Protein AF-A0A1D3UVS5-F1 (afdb_monomer_lite)

Organism: Tannerella forsythia (NCBI:txid28112)

Sequence (83 aa):
MIQYMKQYLDYAHHAFRLHLAIRMADIKQKAYNRQYFVMPIEISNGKGKLVSVSRKEAVKLRRMKWLPKNFNTLEMEQDAVSR

Secondary structure (DSSP, 8-state):
-HHHHHHHHHHHHHHHHHHHHHHHHHHHHHHHTT-EEEEEEE-TTS-EEEEEEEHHHHHHHHHTTSS-TT--TTHHHHHHH--

Structure (mmCIF, N/CA/C/O backbone):
data_AF-A0A1D3UVS5-F1
#
_entry.id   AF-A0A1D3UVS5-F1
#
loop_
_atom_site.group_PDB
_atom_site.id
_atom_site.type_symbol
_atom_site.label_atom_id
_atom_site.label_alt_id
_atom_site.label_comp_id
_atom_site.label_asym_id
_atom_site.label_entity_id
_atom_site.label_seq_id
_atom_site.pdbx_PDB_ins_code
_atom_site.Cartn_x
_atom_site.Cartn_y
_atom_site.Cartn_z
_atom_site.occupancy
_atom_site.B_iso_or_equiv
_atom_site.auth_seq_id
_atom_site.auth_comp_id
_atom_site.auth_asym_id
_atom_site.auth_atom_id
_atom_site.pdbx_PDB_model_num
ATOM 1 N N . MET A 1 1 ? 25.556 0.016 -33.384 1.00 61.38 1 MET A N 1
ATOM 2 C CA . MET A 1 1 ? 25.301 1.004 -32.304 1.00 61.38 1 MET A CA 1
ATOM 3 C C . MET A 1 1 ? 23.810 1.227 -32.060 1.00 61.38 1 MET A C 1
ATOM 5 O O . MET A 1 1 ? 23.338 0.856 -30.997 1.00 61.38 1 MET A O 1
ATOM 9 N N . ILE A 1 2 ? 23.044 1.730 -33.036 1.00 74.12 2 ILE A N 1
ATOM 10 C CA . ILE A 1 2 ? 21.608 2.047 -32.856 1.00 74.12 2 ILE A CA 1
ATOM 11 C C . ILE A 1 2 ? 20.763 0.813 -32.484 1.00 74.12 2 ILE A C 1
ATOM 13 O O . ILE A 1 2 ? 19.893 0.890 -31.622 1.00 74.12 2 ILE A O 1
ATOM 17 N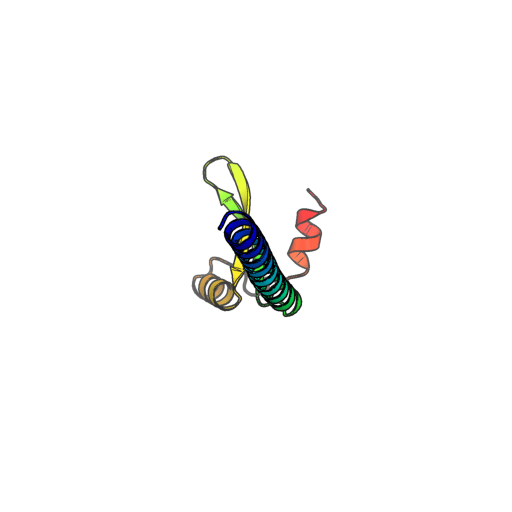 N . GLN A 1 3 ? 21.043 -0.345 -33.087 1.00 79.00 3 GLN A N 1
ATOM 18 C CA . GLN A 1 3 ? 20.310 -1.588 -32.813 1.00 79.00 3 GLN A CA 1
ATOM 19 C C . GLN A 1 3 ? 20.545 -2.119 -31.387 1.00 79.00 3 GLN A C 1
ATOM 21 O O . GLN A 1 3 ? 19.601 -2.564 -30.740 1.00 79.00 3 GLN A O 1
ATOM 26 N N . TYR A 1 4 ? 21.768 -1.978 -30.864 1.00 79.19 4 TYR A N 1
ATOM 27 C CA . TYR A 1 4 ? 22.099 -2.342 -29.482 1.00 79.19 4 TYR A CA 1
ATOM 28 C C . TYR A 1 4 ? 21.449 -1.394 -28.464 1.00 79.19 4 TYR A C 1
ATOM 30 O O . TYR A 1 4 ? 20.980 -1.847 -27.425 1.00 79.19 4 TYR A O 1
ATOM 38 N N . MET A 1 5 ? 21.340 -0.094 -28.775 1.00 83.06 5 MET A N 1
ATOM 39 C CA . MET A 1 5 ? 20.612 0.851 -27.914 1.00 83.06 5 MET A CA 1
ATOM 40 C C . MET A 1 5 ? 19.111 0.554 -27.855 1.00 83.06 5 MET A C 1
ATOM 42 O O . MET A 1 5 ? 18.518 0.657 -26.784 1.00 83.06 5 MET A O 1
ATOM 46 N N . LYS A 1 6 ? 18.496 0.154 -28.977 1.00 85.31 6 LYS A N 1
ATOM 47 C CA . LYS A 1 6 ? 17.082 -0.253 -28.998 1.00 85.31 6 LYS A CA 1
ATOM 48 C C . LYS A 1 6 ? 16.839 -1.487 -28.131 1.00 85.31 6 LYS A C 1
ATOM 50 O O . LYS A 1 6 ? 15.971 -1.453 -27.270 1.00 85.31 6 LYS A O 1
ATOM 55 N N . GLN A 1 7 ? 17.668 -2.522 -28.284 1.00 88.69 7 GLN A N 1
ATOM 56 C CA . GLN A 1 7 ? 17.583 -3.720 -27.445 1.00 88.69 7 GLN A CA 1
ATOM 57 C C . GLN A 1 7 ? 17.760 -3.394 -25.959 1.00 88.69 7 GLN A C 1
ATOM 59 O O . GLN A 1 7 ? 17.000 -3.884 -25.131 1.00 88.69 7 GLN A O 1
ATOM 64 N N . TYR A 1 8 ? 18.721 -2.534 -25.612 1.00 91.06 8 TYR A N 1
ATOM 65 C CA . TYR A 1 8 ? 18.921 -2.101 -24.229 1.00 91.06 8 TYR A CA 1
ATOM 66 C C . TYR A 1 8 ? 17.673 -1.423 -23.639 1.00 91.06 8 TYR A C 1
ATOM 68 O O . TYR A 1 8 ? 17.264 -1.750 -22.526 1.00 91.06 8 TYR A O 1
ATOM 76 N N . LEU A 1 9 ? 17.041 -0.517 -24.391 1.00 88.38 9 LEU A N 1
ATOM 77 C CA . LEU A 1 9 ? 15.808 0.155 -23.968 1.00 88.38 9 LEU A CA 1
ATOM 78 C C . LEU A 1 9 ? 14.645 -0.828 -23.786 1.00 88.38 9 LEU A C 1
ATOM 80 O O . LEU A 1 9 ? 13.919 -0.733 -22.797 1.00 88.38 9 LEU A O 1
ATOM 84 N N . ASP A 1 10 ? 14.500 -1.799 -24.686 1.00 91.50 10 ASP A N 1
ATOM 85 C CA . ASP A 1 10 ? 13.452 -2.819 -24.586 1.00 91.50 10 ASP A CA 1
ATOM 86 C C . ASP A 1 10 ? 13.643 -3.708 -23.350 1.00 91.50 10 ASP A C 1
ATOM 88 O O . ASP A 1 10 ? 12.692 -3.945 -22.597 1.00 91.50 10 ASP A O 1
ATOM 92 N N . TYR A 1 11 ? 14.877 -4.136 -23.069 1.00 92.25 11 TYR A N 1
ATOM 93 C CA . TYR A 1 11 ? 15.185 -4.893 -21.855 1.00 92.25 11 TYR A CA 1
ATOM 94 C C . TYR A 1 11 ? 14.961 -4.068 -20.583 1.00 92.25 11 TYR A C 1
ATOM 96 O O . TYR A 1 11 ? 14.400 -4.585 -19.614 1.00 92.25 11 TYR A O 1
ATOM 104 N N . ALA A 1 12 ? 15.321 -2.782 -20.583 1.00 88.50 12 ALA A N 1
ATOM 105 C CA . ALA A 1 12 ? 15.074 -1.887 -19.454 1.00 88.50 12 ALA A CA 1
ATOM 106 C C . ALA A 1 12 ? 13.569 -1.702 -19.188 1.00 88.50 12 ALA A C 1
ATOM 108 O O . ALA A 1 12 ? 13.122 -1.790 -18.040 1.00 88.50 12 ALA A O 1
ATOM 109 N N . HIS A 1 13 ? 12.762 -1.523 -20.238 1.00 91.88 13 HIS A N 1
ATOM 110 C CA . HIS A 1 13 ? 11.305 -1.455 -20.118 1.00 91.88 13 HIS A CA 1
ATOM 111 C C . HIS A 1 13 ? 10.704 -2.757 -19.588 1.00 91.88 13 HIS A C 1
ATOM 113 O O . HIS A 1 13 ? 9.825 -2.721 -18.722 1.00 91.88 13 HIS A O 1
ATOM 119 N N . HIS A 1 14 ? 11.174 -3.910 -20.066 1.00 90.75 14 HIS A N 1
ATOM 120 C CA . HIS A 1 14 ? 10.712 -5.198 -19.561 1.00 90.75 14 HIS A CA 1
ATOM 121 C C . HIS A 1 14 ? 11.067 -5.403 -18.091 1.00 90.75 14 HIS A C 1
ATOM 123 O O . HIS A 1 14 ? 10.189 -5.785 -17.317 1.00 90.75 14 HIS A O 1
ATOM 129 N N . ALA A 1 15 ? 12.293 -5.079 -17.679 1.00 91.12 15 ALA A N 1
ATOM 130 C CA . ALA A 1 15 ? 12.712 -5.158 -16.283 1.00 91.12 15 ALA A CA 1
ATOM 131 C C . ALA A 1 15 ? 11.854 -4.258 -15.377 1.00 91.12 15 ALA A C 1
ATOM 133 O O . ALA A 1 15 ? 11.404 -4.697 -14.317 1.00 91.12 15 ALA A O 1
ATOM 134 N N . PHE A 1 16 ? 11.551 -3.033 -15.819 1.00 91.50 16 PHE A N 1
ATOM 135 C CA . PHE A 1 16 ? 10.670 -2.122 -15.087 1.00 91.50 16 PHE A CA 1
ATOM 136 C C . PHE A 1 16 ? 9.252 -2.689 -14.930 1.00 91.50 16 PHE A C 1
ATOM 138 O O . PHE A 1 16 ? 8.706 -2.702 -13.825 1.00 91.50 16 PHE A O 1
ATOM 145 N N . ARG A 1 17 ? 8.666 -3.219 -16.013 1.00 90.62 17 ARG A N 1
ATOM 146 C CA . ARG A 1 17 ? 7.341 -3.862 -15.978 1.00 90.62 17 ARG A CA 1
ATOM 147 C C . ARG A 1 17 ? 7.316 -5.053 -15.024 1.00 90.62 17 ARG A C 1
ATOM 149 O O . ARG A 1 17 ? 6.370 -5.188 -14.252 1.00 90.62 17 ARG A O 1
ATOM 156 N N . LEU A 1 18 ? 8.356 -5.886 -15.046 1.00 91.19 18 LEU A N 1
ATOM 157 C CA . LEU A 1 18 ? 8.470 -7.058 -14.178 1.00 91.19 18 LEU A CA 1
ATOM 158 C C . LEU A 1 18 ? 8.594 -6.653 -12.705 1.00 91.19 18 LEU A C 1
ATOM 160 O O . LEU A 1 18 ? 7.894 -7.195 -11.853 1.00 91.19 18 LEU A O 1
ATOM 164 N N . HIS A 1 19 ? 9.415 -5.643 -12.408 1.00 92.19 19 HIS A N 1
ATOM 165 C CA . HIS A 1 19 ? 9.543 -5.086 -11.062 1.00 92.19 19 HIS A CA 1
ATOM 166 C C . HIS A 1 19 ? 8.202 -4.562 -10.533 1.00 92.19 19 HIS A C 1
ATOM 168 O O . HIS A 1 19 ? 7.828 -4.818 -9.385 1.00 92.19 19 HIS A O 1
ATOM 174 N N . LEU A 1 20 ? 7.456 -3.854 -11.381 1.00 91.44 20 LEU A N 1
ATOM 175 C CA . LEU A 1 20 ? 6.151 -3.305 -11.032 1.00 91.44 20 LEU A CA 1
ATOM 176 C C . LEU A 1 20 ? 5.123 -4.424 -10.803 1.00 91.44 20 LEU A C 1
ATOM 178 O O . LEU A 1 20 ? 4.408 -4.391 -9.802 1.00 91.44 20 LEU A O 1
ATOM 182 N N . ALA A 1 21 ? 5.111 -5.455 -11.652 1.00 84.69 21 ALA A N 1
ATOM 183 C CA . ALA A 1 21 ? 4.254 -6.628 -11.490 1.00 84.69 21 ALA A CA 1
ATOM 184 C C . ALA A 1 21 ? 4.523 -7.372 -10.171 1.00 84.69 21 ALA A C 1
ATOM 186 O O . ALA A 1 21 ? 3.575 -7.703 -9.460 1.00 84.69 21 ALA A O 1
ATOM 187 N N . ILE A 1 22 ? 5.795 -7.564 -9.798 1.00 84.62 22 ILE A N 1
ATOM 188 C CA . ILE A 1 22 ? 6.181 -8.177 -8.517 1.00 84.62 22 ILE A CA 1
ATOM 189 C C . ILE A 1 22 ? 5.661 -7.344 -7.342 1.00 84.62 22 ILE A C 1
ATOM 191 O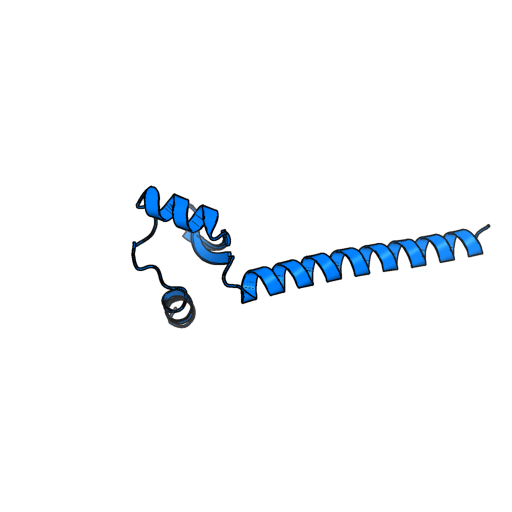 O . ILE A 1 22 ? 5.036 -7.890 -6.434 1.00 84.62 22 ILE A O 1
ATOM 195 N N . ARG A 1 23 ? 5.849 -6.017 -7.367 1.00 81.38 23 ARG A N 1
ATOM 196 C CA . ARG A 1 23 ? 5.321 -5.139 -6.309 1.00 81.38 23 ARG A CA 1
ATOM 197 C C . ARG A 1 23 ? 3.802 -5.204 -6.212 1.00 81.38 23 ARG A C 1
ATOM 199 O O . ARG A 1 23 ? 3.269 -5.258 -5.109 1.00 81.38 23 ARG A O 1
ATOM 206 N N . MET A 1 24 ? 3.098 -5.205 -7.342 1.00 75.44 24 MET A N 1
ATOM 207 C CA . MET A 1 24 ? 1.639 -5.320 -7.345 1.00 75.44 24 MET A CA 1
ATOM 208 C C . MET A 1 24 ? 1.177 -6.675 -6.805 1.00 75.44 24 MET A C 1
ATOM 210 O O . MET A 1 24 ? 0.207 -6.719 -6.053 1.00 75.44 24 MET A O 1
ATOM 214 N N . ALA A 1 25 ? 1.860 -7.766 -7.153 1.00 72.25 25 ALA A N 1
ATOM 215 C CA . ALA A 1 25 ? 1.566 -9.094 -6.625 1.00 72.25 25 ALA A CA 1
ATOM 216 C C . ALA A 1 25 ? 1.775 -9.156 -5.105 1.00 72.25 25 ALA A C 1
ATOM 218 O O . ALA A 1 25 ? 0.898 -9.648 -4.400 1.00 72.25 25 ALA A O 1
ATOM 219 N N . ASP A 1 26 ? 2.865 -8.580 -4.593 1.00 75.44 26 ASP A N 1
ATOM 220 C CA . ASP A 1 26 ? 3.136 -8.485 -3.155 1.00 75.44 26 ASP A CA 1
ATOM 221 C C . ASP A 1 26 ? 2.067 -7.641 -2.436 1.00 75.44 26 ASP A C 1
ATOM 223 O O . ASP A 1 26 ? 1.521 -8.065 -1.421 1.00 75.44 26 ASP A O 1
ATOM 227 N N . ILE A 1 27 ? 1.659 -6.496 -3.002 1.00 75.81 27 ILE A N 1
ATOM 228 C CA . ILE A 1 27 ? 0.544 -5.686 -2.474 1.00 75.81 27 ILE A CA 1
ATOM 229 C C . ILE A 1 27 ? -0.764 -6.490 -2.454 1.00 75.81 27 ILE A C 1
ATOM 231 O O . ILE A 1 27 ? -1.485 -6.455 -1.456 1.00 75.81 27 ILE A O 1
ATOM 235 N N . LYS A 1 28 ? -1.071 -7.241 -3.520 1.00 71.06 28 LYS A N 1
ATOM 236 C CA . LYS A 1 28 ? -2.267 -8.095 -3.586 1.00 71.06 28 LYS A CA 1
ATOM 237 C C . LYS A 1 28 ? -2.219 -9.221 -2.557 1.00 71.06 28 LYS A C 1
ATOM 239 O O . LYS A 1 28 ? -3.213 -9.440 -1.874 1.00 71.06 28 LYS A O 1
ATOM 244 N N . GLN A 1 29 ? -1.083 -9.899 -2.401 1.00 65.31 29 GLN A N 1
ATOM 245 C CA . GLN A 1 29 ? -0.901 -10.942 -1.385 1.00 65.31 29 GLN A CA 1
ATOM 246 C C . GLN A 1 29 ? -1.038 -10.373 0.028 1.00 65.31 29 GLN A C 1
ATOM 248 O O . GLN A 1 29 ? -1.710 -10.951 0.877 1.00 65.31 29 GLN A O 1
ATOM 253 N N . LYS A 1 30 ? -0.460 -9.200 0.276 1.00 68.12 30 LYS A N 1
ATOM 254 C CA . LYS A 1 30 ? -0.584 -8.457 1.530 1.00 68.12 30 LYS A CA 1
ATOM 255 C C . LYS A 1 30 ? -2.027 -8.051 1.843 1.00 68.12 30 LYS A C 1
ATOM 257 O O . LYS A 1 30 ? -2.463 -8.191 2.987 1.00 68.12 30 LYS A O 1
ATOM 262 N N . ALA A 1 31 ? -2.772 -7.581 0.844 1.00 65.19 31 ALA A N 1
ATOM 263 C CA . ALA A 1 31 ? -4.195 -7.274 0.972 1.00 65.19 31 ALA A CA 1
ATOM 264 C C . ALA A 1 31 ? -5.026 -8.543 1.235 1.00 65.19 31 ALA A C 1
ATOM 266 O O . ALA A 1 31 ? -5.802 -8.572 2.188 1.00 65.19 31 ALA A O 1
ATOM 267 N N . TYR A 1 32 ? -4.800 -9.615 0.465 1.00 64.62 32 TYR A N 1
ATOM 268 C CA . TYR A 1 32 ? -5.478 -10.909 0.620 1.00 64.62 32 TYR A CA 1
ATOM 269 C C . TYR A 1 32 ? -5.244 -11.521 2.008 1.00 64.62 32 TYR A C 1
ATOM 271 O O . TYR A 1 32 ? -6.173 -11.981 2.665 1.00 64.62 32 TYR A O 1
ATOM 279 N N . ASN A 1 33 ? -4.018 -11.415 2.523 1.00 66.44 33 ASN A N 1
ATOM 280 C CA . ASN A 1 33 ? -3.645 -11.872 3.861 1.00 66.44 33 ASN A CA 1
ATOM 281 C C . ASN A 1 33 ? -4.151 -10.954 4.995 1.00 66.44 33 ASN A C 1
ATOM 283 O O . ASN A 1 33 ? -3.695 -11.086 6.135 1.00 66.44 33 ASN A O 1
ATOM 287 N N . ARG A 1 34 ? -5.056 -10.002 4.709 1.00 63.50 34 ARG A N 1
ATOM 288 C CA . ARG A 1 34 ? -5.611 -9.020 5.664 1.00 63.50 34 ARG A CA 1
ATOM 289 C C . ARG A 1 34 ? -4.529 -8.261 6.443 1.00 63.50 34 ARG A C 1
ATOM 291 O O . ARG A 1 34 ? -4.719 -7.886 7.601 1.00 63.50 34 ARG A O 1
ATOM 298 N N . GLN A 1 35 ? -3.359 -8.052 5.835 1.00 59.88 35 GLN A N 1
ATOM 299 C CA . GLN A 1 35 ? -2.276 -7.293 6.467 1.00 59.88 35 GLN A CA 1
ATOM 300 C C . GLN A 1 35 ? -2.487 -5.785 6.349 1.00 59.88 35 GLN A C 1
ATOM 302 O O . GLN A 1 35 ? -1.816 -5.036 7.058 1.00 59.88 35 GLN A O 1
ATOM 307 N N . TYR A 1 36 ? -3.413 -5.354 5.492 1.00 62.09 36 TYR A N 1
ATOM 308 C CA . TYR A 1 36 ? -3.774 -3.960 5.290 1.00 62.09 36 TYR A CA 1
ATOM 309 C C . TYR A 1 36 ? -5.287 -3.798 5.419 1.00 62.09 36 TYR A C 1
ATOM 311 O O . TYR A 1 36 ? -6.058 -4.574 4.860 1.00 62.09 36 TYR A O 1
ATOM 319 N N . PHE A 1 37 ? -5.684 -2.787 6.175 1.00 66.06 37 PHE A N 1
ATOM 320 C CA . PHE A 1 37 ? -7.048 -2.338 6.383 1.00 66.06 37 PHE A CA 1
ATOM 321 C C . PHE A 1 37 ? -7.221 -1.065 5.562 1.00 66.06 37 PHE A C 1
ATOM 323 O O . PHE A 1 37 ? -6.457 -0.120 5.734 1.00 66.06 37 PHE A O 1
ATOM 330 N N . VAL A 1 38 ? -8.182 -1.028 4.646 1.00 66.81 38 VAL A N 1
ATOM 331 C CA . VAL A 1 38 ? -8.621 0.253 4.077 1.00 66.81 38 VAL A CA 1
ATOM 332 C C . VAL A 1 38 ? -9.412 0.953 5.173 1.00 66.81 38 VAL A C 1
ATOM 334 O O . VAL A 1 38 ? -10.143 0.262 5.860 1.00 66.81 38 VAL A O 1
ATOM 337 N N . MET A 1 39 ? -9.248 2.259 5.385 1.00 67.25 39 MET A N 1
ATOM 338 C CA . MET A 1 39 ? -10.064 3.043 6.320 1.00 67.25 39 MET A CA 1
ATOM 339 C C . MET A 1 39 ? -10.376 4.432 5.751 1.00 67.25 39 MET A C 1
ATOM 341 O O . MET A 1 39 ? -9.491 5.039 5.137 1.00 67.25 39 MET A O 1
ATOM 345 N N . PRO A 1 40 ? -11.611 4.942 5.909 1.00 66.44 40 PRO A N 1
ATOM 346 C CA . PRO A 1 40 ? -11.932 6.311 5.546 1.00 66.44 40 PRO A CA 1
ATOM 347 C C . PRO A 1 40 ? -11.298 7.256 6.566 1.00 66.44 40 PRO A C 1
ATOM 349 O O . PRO A 1 40 ? -11.526 7.142 7.767 1.00 66.44 40 PRO A O 1
ATOM 352 N N . ILE A 1 41 ? -10.484 8.189 6.085 1.00 70.00 41 ILE A N 1
ATOM 353 C CA . ILE A 1 41 ? -9.982 9.304 6.881 1.00 70.00 41 ILE A CA 1
ATOM 354 C C . ILE A 1 41 ? -10.677 10.560 6.383 1.00 70.00 41 ILE A C 1
ATOM 356 O O . ILE A 1 41 ? -10.553 10.923 5.210 1.00 70.00 41 ILE A O 1
ATOM 360 N N . GLU A 1 42 ? -11.396 11.233 7.273 1.00 61.28 42 GLU A N 1
ATOM 361 C CA . GLU A 1 42 ? -11.903 12.571 7.002 1.00 61.28 42 GLU A CA 1
ATOM 362 C C . GLU A 1 42 ? -10.736 13.554 7.058 1.00 61.28 42 GLU A C 1
ATOM 364 O O . GLU A 1 42 ? -10.103 13.761 8.094 1.00 61.28 42 GLU A O 1
ATOM 369 N N . ILE A 1 43 ? -10.399 14.126 5.905 1.00 61.91 43 ILE A N 1
ATOM 370 C CA . ILE A 1 43 ? -9.460 15.242 5.834 1.00 61.91 43 ILE A CA 1
ATOM 371 C C . ILE A 1 43 ? -10.250 16.504 6.189 1.00 61.91 43 ILE A C 1
ATOM 373 O O . ILE A 1 43 ? -11.421 16.615 5.830 1.00 61.91 43 ILE A O 1
AT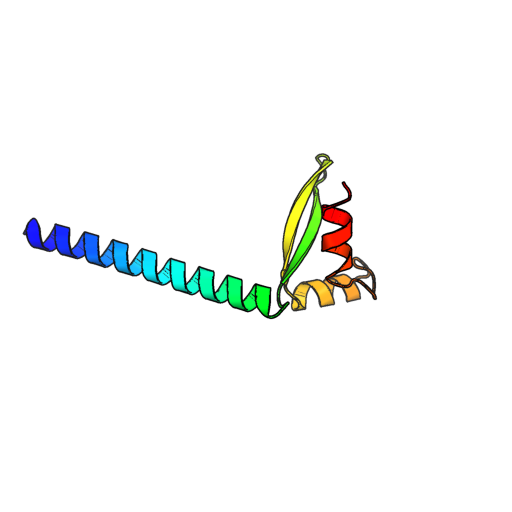OM 377 N N . SER A 1 44 ? -9.598 17.475 6.833 1.00 55.72 44 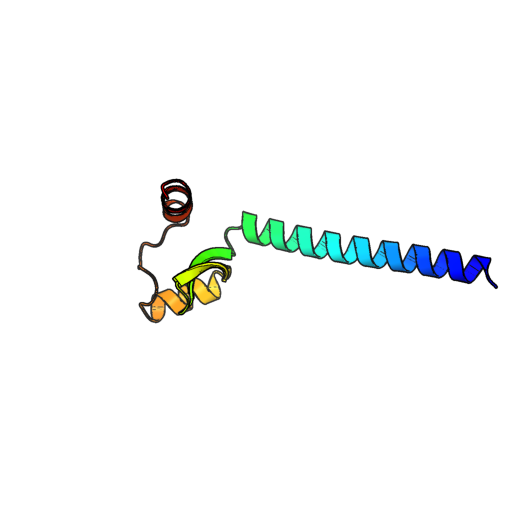SER A N 1
ATOM 378 C CA . SER A 1 44 ? -10.150 18.780 7.254 1.00 55.72 44 SER A CA 1
ATOM 379 C C . SER A 1 44 ? -11.011 19.509 6.211 1.00 55.72 44 SER A C 1
ATOM 381 O O . SER A 1 44 ? -11.805 20.372 6.560 1.00 55.72 44 SER A O 1
ATOM 383 N N . ASN A 1 45 ? -10.874 19.155 4.932 1.00 62.91 45 ASN A N 1
ATOM 384 C CA . ASN A 1 45 ? -11.607 19.736 3.811 1.00 62.91 45 ASN A CA 1
ATOM 385 C C . ASN A 1 45 ? -12.931 19.002 3.502 1.00 62.91 45 ASN A C 1
ATOM 387 O O . ASN A 1 45 ? -13.453 19.137 2.397 1.00 62.91 45 ASN A O 1
ATOM 391 N N . GLY A 1 46 ? -13.429 18.155 4.410 1.00 57.81 46 GLY A N 1
ATOM 392 C CA . GLY A 1 46 ? -14.690 17.413 4.265 1.00 57.81 46 GLY A CA 1
ATOM 393 C C . GLY A 1 46 ? -14.672 16.300 3.210 1.00 57.81 46 GLY A C 1
ATOM 394 O O . GLY A 1 46 ? -15.664 15.603 3.024 1.00 57.81 46 GLY A O 1
ATOM 395 N N . LYS A 1 47 ? -13.547 16.097 2.513 1.00 59.59 47 LYS A N 1
ATOM 396 C CA . LYS A 1 47 ? -13.366 14.988 1.571 1.00 59.59 47 LYS A CA 1
ATOM 397 C C . LYS A 1 47 ? -12.771 13.795 2.312 1.00 59.59 47 LYS A C 1
ATOM 399 O O . LYS A 1 47 ? -11.611 13.831 2.725 1.00 59.59 47 LYS A O 1
ATOM 404 N N . GLY A 1 48 ? -13.566 12.737 2.460 1.00 62.78 48 GLY A N 1
ATOM 405 C CA . GLY A 1 48 ? -13.090 11.447 2.946 1.00 62.78 48 GLY A CA 1
ATOM 406 C C . GLY A 1 48 ? -12.092 10.845 1.957 1.00 62.78 48 GLY A C 1
ATOM 407 O O . GLY A 1 48 ? -12.399 10.690 0.775 1.00 62.78 48 GLY A O 1
ATOM 408 N N . LYS A 1 49 ? -10.885 10.515 2.418 1.00 68.62 49 LYS A N 1
ATOM 409 C CA . LYS A 1 49 ? -9.894 9.771 1.637 1.00 68.62 49 LYS A CA 1
ATOM 410 C C . LYS A 1 49 ? -9.759 8.370 2.210 1.00 68.62 49 LYS A C 1
ATOM 412 O O . LYS A 1 49 ? -9.497 8.206 3.398 1.00 68.62 49 LYS A O 1
ATOM 417 N N . LEU A 1 50 ? -9.889 7.364 1.352 1.00 67.25 50 LEU A N 1
ATOM 418 C CA . LEU A 1 50 ? -9.578 5.987 1.715 1.00 67.25 50 LEU A C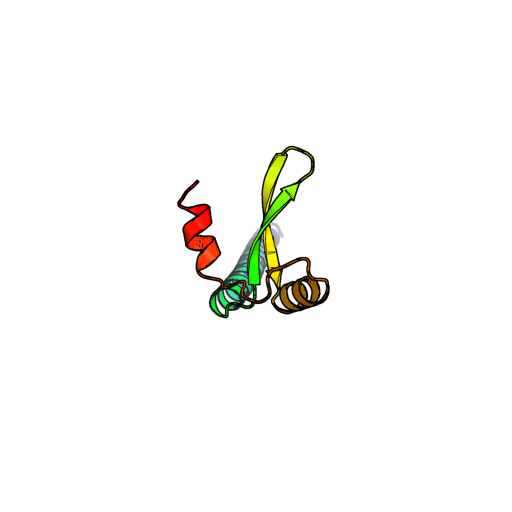A 1
ATOM 419 C C . LEU A 1 50 ? -8.060 5.824 1.798 1.00 67.25 50 LEU A C 1
ATOM 421 O O . LEU A 1 50 ? -7.336 6.112 0.841 1.00 67.25 50 LEU A O 1
ATOM 425 N N . VAL A 1 51 ? -7.574 5.376 2.950 1.00 68.69 51 VAL A N 1
ATOM 426 C CA . VAL A 1 51 ? -6.152 5.126 3.189 1.00 68.69 51 VAL A CA 1
ATOM 427 C C . VAL A 1 51 ? -5.969 3.674 3.600 1.00 68.69 51 VAL A C 1
ATOM 429 O O . VAL A 1 51 ? -6.711 3.153 4.426 1.00 68.69 51 VAL A O 1
ATOM 432 N N . SER A 1 52 ? -4.976 3.010 3.012 1.00 70.50 52 SER A N 1
ATOM 433 C CA . SER A 1 52 ? -4.562 1.674 3.430 1.00 70.50 52 SER A CA 1
ATOM 434 C C . SER A 1 52 ? -3.643 1.770 4.642 1.00 70.50 52 SER A C 1
ATOM 436 O O . SER A 1 52 ? -2.615 2.444 4.586 1.00 70.50 52 SER A O 1
ATOM 438 N N . VAL A 1 53 ? -3.972 1.050 5.702 1.00 71.25 53 VAL A N 1
ATOM 439 C CA . VAL A 1 53 ? -3.243 1.034 6.966 1.00 71.25 53 VAL A CA 1
ATOM 440 C C . VAL A 1 53 ? -2.835 -0.381 7.299 1.00 71.25 53 VAL A C 1
ATOM 442 O O . VAL A 1 53 ? -3.641 -1.305 7.272 1.00 71.25 53 VAL A O 1
ATOM 445 N N . SER A 1 54 ? -1.561 -0.576 7.607 1.00 73.69 54 SER A N 1
ATOM 446 C CA . SER A 1 54 ? -1.047 -1.900 7.937 1.00 73.69 54 SER A CA 1
ATOM 447 C C . SER A 1 54 ? -1.611 -2.411 9.267 1.00 73.69 54 SER A C 1
ATOM 449 O O . SER A 1 54 ? -1.992 -1.647 10.153 1.00 73.69 54 SER A O 1
ATOM 451 N N . ARG A 1 55 ? -1.587 -3.727 9.483 1.00 72.94 55 ARG A N 1
ATOM 452 C CA . ARG A 1 55 ? -2.015 -4.345 10.747 1.00 72.94 55 ARG A CA 1
ATOM 453 C C . ARG A 1 55 ? -1.251 -3.814 11.957 1.00 72.94 55 ARG A C 1
ATOM 455 O O . ARG A 1 55 ? -1.844 -3.642 13.017 1.00 72.94 55 ARG A O 1
ATOM 462 N N . LYS A 1 56 ? 0.048 -3.528 11.810 1.00 78.25 56 LYS A N 1
ATOM 463 C CA . LYS A 1 56 ? 0.860 -2.932 12.885 1.00 78.25 56 LYS A CA 1
ATOM 464 C C . LYS A 1 56 ? 0.351 -1.538 13.255 1.00 78.25 56 LYS A C 1
ATOM 466 O O . LYS A 1 56 ? 0.208 -1.235 14.438 1.00 78.25 56 LYS A O 1
ATOM 471 N N . GLU A 1 57 ? 0.040 -0.717 12.258 1.00 76.06 57 GLU A N 1
ATOM 472 C CA . GLU A 1 57 ? -0.508 0.625 12.462 1.00 76.06 57 GLU A CA 1
ATOM 473 C C . GLU A 1 57 ? -1.928 0.575 13.026 1.00 76.06 57 GLU A C 1
ATOM 475 O O . GLU A 1 57 ? -2.206 1.267 13.999 1.00 76.06 57 GLU A O 1
ATOM 480 N N . ALA A 1 58 ? -2.794 -0.308 12.523 1.00 76.12 58 ALA A N 1
ATOM 481 C CA . ALA A 1 58 ? -4.143 -0.502 13.053 1.00 76.12 58 ALA A CA 1
ATOM 482 C C . ALA A 1 58 ? -4.123 -0.912 14.539 1.00 76.12 58 ALA A C 1
ATOM 484 O O . ALA A 1 58 ? -4.888 -0.387 15.349 1.00 76.12 58 ALA A O 1
ATOM 485 N N . VAL A 1 59 ? -3.197 -1.795 14.936 1.00 77.31 59 VAL A N 1
ATOM 486 C CA . VAL A 1 59 ? -2.985 -2.160 16.348 1.00 77.31 59 VAL A CA 1
ATOM 487 C C . VAL A 1 59 ? -2.499 -0.960 17.165 1.00 77.31 59 VAL A C 1
ATOM 489 O O . VAL A 1 59 ? -2.983 -0.749 18.278 1.00 77.31 59 VAL A O 1
ATOM 492 N N . LYS A 1 60 ? -1.576 -0.149 16.631 1.00 82.12 60 LYS A N 1
ATOM 493 C CA . LYS A 1 60 ?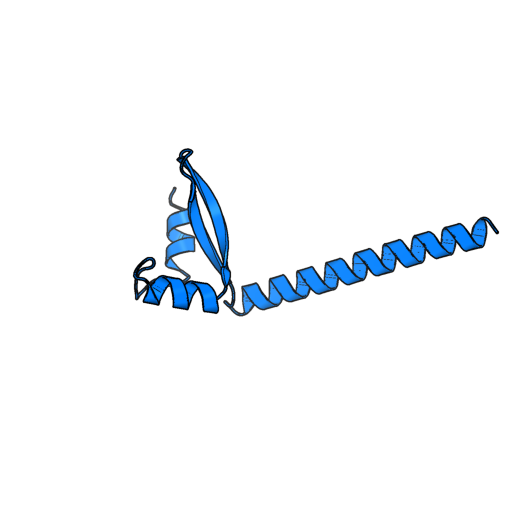 -1.104 1.078 17.294 1.00 82.12 60 LYS A CA 1
ATOM 494 C C . LYS A 1 60 ? -2.249 2.078 17.496 1.00 82.12 60 LYS A C 1
ATOM 496 O O . LYS A 1 60 ? -2.426 2.570 18.606 1.00 82.12 60 LYS A O 1
ATOM 501 N N . LEU A 1 61 ? -3.058 2.323 16.469 1.00 79.75 61 LEU A N 1
ATOM 502 C CA . LEU A 1 61 ? -4.221 3.215 16.516 1.00 79.75 61 LEU A CA 1
ATOM 503 C C . LEU A 1 61 ? -5.274 2.733 17.523 1.00 79.75 61 LEU A C 1
ATOM 505 O O . LEU A 1 61 ? -5.807 3.529 18.294 1.00 79.75 61 LEU A O 1
ATOM 509 N N . ARG A 1 62 ? -5.504 1.417 17.603 1.00 77.56 62 ARG A N 1
ATOM 510 C CA . ARG A 1 62 ? -6.374 0.810 18.621 1.00 77.56 62 ARG A CA 1
ATOM 511 C C . ARG A 1 62 ? -5.837 1.013 20.038 1.00 77.56 62 ARG A C 1
ATOM 513 O O . ARG A 1 62 ? -6.607 1.324 20.942 1.00 77.56 62 ARG A O 1
ATOM 520 N N . ARG A 1 63 ? -4.520 0.882 20.246 1.00 82.25 63 ARG A N 1
ATOM 521 C CA . ARG A 1 63 ? -3.877 1.175 21.544 1.00 82.25 63 ARG A CA 1
ATOM 522 C C . ARG A 1 63 ? -4.027 2.644 21.937 1.00 82.25 63 ARG A C 1
ATOM 524 O O . ARG A 1 63 ? -4.259 2.924 23.106 1.00 82.25 63 ARG A O 1
ATOM 531 N N . MET A 1 64 ? -3.962 3.554 20.965 1.00 82.94 64 MET A N 1
ATOM 532 C CA . MET A 1 64 ? -4.207 4.987 21.173 1.00 82.94 64 MET A CA 1
ATOM 533 C C . MET A 1 64 ? -5.699 5.342 21.319 1.00 82.94 64 MET A C 1
ATOM 535 O O . MET A 1 64 ? -6.025 6.511 21.481 1.00 82.94 64 MET A O 1
ATOM 539 N N . LYS A 1 65 ? -6.606 4.350 21.297 1.00 78.62 65 LYS A N 1
ATOM 540 C CA . LYS A 1 65 ? -8.071 4.520 21.344 1.00 78.62 65 LYS A CA 1
ATOM 541 C C . LYS A 1 65 ? -8.645 5.354 20.187 1.00 78.62 65 LYS A C 1
ATOM 543 O O . LYS A 1 65 ? -9.755 5.857 20.299 1.00 78.62 65 LYS A O 1
ATOM 548 N N . TRP A 1 66 ? -7.917 5.471 19.075 1.00 76.88 66 TRP A N 1
ATOM 549 C CA . TRP A 1 66 ? -8.389 6.149 17.859 1.00 76.88 66 TRP A CA 1
ATOM 550 C C . TRP A 1 66 ? -9.229 5.232 16.961 1.00 76.88 66 TRP A C 1
ATOM 552 O O . TRP A 1 66 ? -9.936 5.715 16.087 1.00 76.88 66 TRP A O 1
ATOM 562 N N . LEU A 1 67 ? -9.160 3.912 17.175 1.00 73.06 67 LEU A N 1
ATOM 563 C CA . LEU A 1 67 ? -10.005 2.921 16.505 1.00 73.06 67 LEU A CA 1
ATOM 564 C C . LEU A 1 67 ? -10.781 2.079 17.534 1.00 73.06 67 LEU A C 1
ATOM 566 O O . LEU A 1 67 ? -10.209 1.727 18.576 1.00 73.06 67 LEU A O 1
ATOM 570 N N . PRO A 1 68 ? -12.035 1.684 17.238 1.00 69.12 68 PRO A N 1
ATOM 571 C CA . PRO A 1 68 ? -12.817 0.782 18.081 1.00 69.12 68 PRO A CA 1
ATOM 572 C C . PRO A 1 68 ? -12.104 -0.555 18.332 1.00 69.12 68 PRO A C 1
ATOM 574 O O . PRO A 1 68 ? -11.414 -1.099 17.465 1.00 69.12 68 PRO A O 1
ATOM 577 N N . LYS A 1 69 ? -12.291 -1.136 19.526 1.00 64.62 69 LYS A N 1
ATOM 578 C CA . LYS A 1 69 ? -11.682 -2.434 19.883 1.00 64.62 69 LYS A CA 1
ATOM 579 C C . LYS A 1 69 ? -12.180 -3.588 19.004 1.00 64.62 69 LYS A C 1
ATOM 581 O O . LYS A 1 69 ? -11.395 -4.495 18.726 1.00 64.62 69 LYS A O 1
ATOM 586 N N . ASN A 1 70 ? -13.425 -3.494 18.536 1.00 62.66 70 ASN A N 1
ATOM 587 C CA . ASN A 1 70 ? -14.117 -4.512 17.744 1.00 62.66 70 ASN A CA 1
ATOM 588 C C . ASN A 1 70 ? -14.112 -4.209 16.240 1.00 62.66 70 ASN A C 1
ATOM 590 O O . ASN A 1 70 ? -14.867 -4.831 15.509 1.00 62.66 70 ASN A O 1
ATOM 594 N N . PHE A 1 71 ? -13.270 -3.272 15.786 1.00 61.97 71 PHE A N 1
ATOM 595 C CA . PHE A 1 71 ? -13.187 -2.882 14.380 1.00 61.97 71 PHE A CA 1
ATOM 596 C C . PHE A 1 71 ? -12.851 -4.104 13.512 1.00 61.97 71 PHE A C 1
ATOM 598 O O . PHE A 1 71 ? -11.699 -4.564 13.494 1.00 61.97 71 PHE A O 1
ATOM 605 N N . ASN A 1 72 ? -13.876 -4.651 12.858 1.00 55.03 72 ASN A N 1
ATOM 606 C CA . ASN A 1 72 ? -13.812 -5.844 12.029 1.00 55.03 72 ASN A CA 1
ATOM 607 C C . ASN A 1 72 ? -13.867 -5.444 10.555 1.00 55.03 72 ASN A C 1
ATOM 609 O O . ASN A 1 72 ? -14.613 -4.560 10.154 1.00 55.03 72 ASN A O 1
ATOM 613 N N . THR A 1 73 ? -13.077 -6.136 9.734 1.00 52.41 73 THR A N 1
ATOM 614 C CA . THR A 1 73 ? -12.877 -5.839 8.305 1.00 52.41 73 THR A CA 1
ATOM 615 C C . THR A 1 73 ? -14.179 -5.821 7.489 1.00 52.41 73 THR A C 1
ATOM 617 O O . THR A 1 73 ? -14.235 -5.146 6.471 1.00 52.41 73 THR A O 1
ATOM 620 N N . LEU A 1 74 ? -15.211 -6.537 7.950 1.00 46.66 74 LEU A N 1
ATOM 621 C CA . LEU A 1 74 ? -16.522 -6.663 7.301 1.00 46.66 74 LEU A CA 1
ATOM 622 C C . LEU A 1 74 ? -17.411 -5.420 7.446 1.00 46.66 74 LEU A C 1
ATOM 624 O O . LEU A 1 74 ? -18.179 -5.122 6.536 1.00 46.66 74 LEU A O 1
ATOM 628 N N . GLU A 1 75 ? -17.301 -4.678 8.552 1.00 45.06 75 GLU A N 1
ATOM 629 C CA . GLU A 1 75 ? -18.170 -3.514 8.800 1.00 45.06 75 GLU A CA 1
ATOM 630 C C . GLU A 1 75 ? -17.890 -2.397 7.789 1.00 45.06 75 GLU A C 1
ATOM 632 O O . GLU A 1 75 ? -18.796 -1.701 7.352 1.00 45.06 75 GLU A O 1
ATOM 637 N N . MET A 1 76 ? -16.644 -2.295 7.322 1.00 47.16 76 MET A N 1
ATOM 638 C CA . MET A 1 76 ? -16.256 -1.316 6.314 1.00 47.16 76 MET A CA 1
ATOM 639 C C . MET A 1 76 ? -16.746 -1.611 4.896 1.00 47.16 76 MET A C 1
ATOM 641 O O . MET A 1 76 ? -16.933 -0.667 4.131 1.00 47.16 76 MET A O 1
ATOM 645 N N . GLU A 1 77 ? -16.954 -2.878 4.529 1.00 44.97 77 GLU A N 1
ATOM 646 C CA . GLU A 1 77 ? -17.565 -3.207 3.234 1.00 44.97 77 GLU A CA 1
ATOM 647 C C . GLU A 1 77 ? -19.054 -2.842 3.225 1.00 44.97 77 GLU A C 1
ATOM 649 O O . GLU A 1 77 ? -19.560 -2.375 2.210 1.00 44.97 77 GLU A O 1
ATOM 654 N N . GLN A 1 78 ? -19.744 -2.978 4.361 1.00 42.03 78 GLN A N 1
ATOM 655 C CA . GLN A 1 78 ? -21.161 -2.621 4.474 1.00 42.03 78 GLN A CA 1
ATOM 656 C C . GLN A 1 78 ? -21.378 -1.104 4.551 1.00 42.03 78 GLN A C 1
ATOM 658 O O . GLN A 1 78 ? -22.276 -0.588 3.887 1.00 42.03 78 GLN A O 1
ATOM 663 N N . ASP A 1 79 ? -20.532 -0.374 5.282 1.00 40.62 79 ASP A N 1
ATOM 664 C CA . ASP A 1 79 ? -20.676 1.079 5.454 1.00 40.62 79 ASP A CA 1
ATOM 665 C C . ASP A 1 79 ? -20.258 1.879 4.203 1.00 40.62 79 ASP A C 1
ATOM 667 O O . ASP A 1 79 ? -20.805 2.946 3.934 1.00 40.62 79 ASP A O 1
ATOM 671 N N . ALA A 1 80 ? -19.319 1.360 3.399 1.00 43.56 80 ALA A N 1
ATOM 672 C CA . ALA A 1 80 ? -18.913 1.982 2.133 1.00 43.56 80 ALA A CA 1
ATOM 673 C C . ALA A 1 80 ? -19.913 1.753 0.985 1.00 43.56 80 ALA A C 1
ATOM 675 O O . ALA A 1 80 ? -19.920 2.526 0.033 1.00 43.56 80 ALA A O 1
ATOM 676 N N . VAL A 1 81 ? -20.726 0.695 1.060 1.00 41.28 81 VAL A N 1
ATOM 677 C CA . VAL A 1 81 ? -21.779 0.381 0.076 1.00 41.28 81 VAL A CA 1
ATOM 678 C C . VAL A 1 81 ? -23.118 1.034 0.452 1.00 41.28 81 VAL A C 1
ATOM 680 O O . VAL A 1 81 ? -23.970 1.216 -0.412 1.00 41.28 81 VAL A O 1
ATOM 683 N N . SER A 1 82 ? -23.301 1.417 1.720 1.00 38.66 82 SER A N 1
ATOM 684 C CA . SER A 1 82 ? -24.549 2.009 2.234 1.00 38.66 82 SER A CA 1
ATOM 685 C C . SER A 1 82 ? -24.569 3.549 2.247 1.00 38.66 82 SER A C 1
ATOM 687 O O . SER A 1 82 ? -25.506 4.133 2.791 1.00 38.66 82 SER A O 1
ATOM 689 N N . ARG A 1 83 ? -23.560 4.213 1.669 1.00 39.34 83 ARG A N 1
ATOM 690 C CA . ARG A 1 83 ? -23.504 5.671 1.450 1.00 39.34 83 ARG A CA 1
ATOM 691 C C . ARG A 1 83 ? -23.451 5.984 -0.037 1.00 39.34 83 ARG A C 1
ATOM 693 O O . ARG A 1 83 ? -24.059 7.005 -0.421 1.00 39.34 83 ARG A O 1
#

Radius of gyration: 19.99 Å; chains: 1; bounding box: 50×32×54 Å

pLDDT: mean 70.56, std 14.51, range [38.66, 92.25]

Foldseek 3Di:
DVVVVVVVVVVVVVVVVVVVVVVVVVVVVCVVVVQWAFDFDQDPVRDTDTDIDGPVRVVVCVVVVVDDPPDDNVVVVVVVVVD